Protein AF-A0A3L6TSJ3-F1 (afdb_monomer)

Radius of gyration: 18.25 Å; Cα contacts (8 Å, |Δi|>4): 66; chains: 1; bounding box: 37×29×55 Å

Solvent-accessible surface area (backbone atoms only — not comparable to full-atom values): 6953 Å² total; per-residue (Å²): 138,82,86,88,79,83,81,90,75,88,71,70,85,47,62,69,48,44,51,64,77,38,45,69,56,44,59,74,68,64,58,58,77,91,46,50,62,59,51,45,50,31,65,77,68,69,50,62,57,28,70,72,40,37,43,81,45,80,38,92,86,73,81,46,73,44,81,40,85,62,43,90,66,79,80,66,95,64,92,83,86,69,34,75,57,74,71,77,79,50,60,78,91,53,54,64,65,56,67,74,65,67,84,128

Nearest PDB structures (foldseek):
  6qvw-assembly1_A  TM=3.313E-01  e=3.133E+00  Homo sapiens
  8xjv-assembly1_An  TM=2.643E-01  e=1.983E+00  Gallus gallus
  5zm6-assembly1_A-2  TM=3.329E-01  e=6.864E+00  Homo sapiens
  8q87-assembly1_BE  TM=3.054E-01  e=8.351E+00  Gallus gallus

InterPro domains:
  IPR027749 Tubulin--tyrosine ligase-like protein 12 [PTHR46088] (10-99)

Structure (mmCIF, N/CA/C/O backbone):
data_AF-A0A3L6TSJ3-F1
#
_entry.id   AF-A0A3L6TSJ3-F1
#
loop_
_atom_site.group_PDB
_atom_site.id
_atom_site.type_symbol
_atom_site.label_atom_id
_atom_site.label_alt_id
_atom_site.label_comp_id
_atom_site.label_asym_id
_atom_site.label_entity_id
_atom_site.label_seq_id
_atom_site.pdbx_PDB_ins_code
_atom_site.Cartn_x
_atom_site.Cartn_y
_atom_site.Cartn_z
_atom_site.occupancy
_atom_site.B_iso_or_equiv
_atom_site.auth_seq_id
_atom_site.auth_comp_id
_atom_site.auth_asym_id
_atom_site.auth_atom_id
_atom_site.pdbx_PDB_model_num
ATOM 1 N N . MET A 1 1 ? 18.593 -14.731 -32.239 1.00 39.62 1 MET A N 1
ATOM 2 C CA . MET A 1 1 ? 19.159 -13.889 -31.164 1.00 39.62 1 MET A CA 1
ATOM 3 C C . MET A 1 1 ? 18.160 -13.899 -30.012 1.00 39.62 1 MET A C 1
ATOM 5 O O . MET A 1 1 ? 17.098 -13.313 -30.158 1.00 39.62 1 MET A O 1
ATOM 9 N N . SER A 1 2 ? 18.423 -14.671 -28.952 1.00 37.06 2 SER A N 1
ATOM 10 C CA . SER A 1 2 ? 17.535 -14.804 -27.779 1.00 37.06 2 SER A CA 1
ATOM 11 C C . SER A 1 2 ? 17.692 -13.614 -26.822 1.00 37.06 2 SER A C 1
ATOM 13 O O . SER A 1 2 ? 18.828 -13.204 -26.599 1.00 37.06 2 SER A O 1
ATOM 15 N N . PRO A 1 3 ? 16.620 -13.106 -26.183 1.00 47.34 3 PRO A N 1
ATOM 16 C CA . PRO A 1 3 ? 16.681 -11.953 -25.279 1.00 47.34 3 PRO A CA 1
ATOM 17 C C . PRO A 1 3 ? 17.025 -12.328 -23.822 1.00 47.34 3 PRO A C 1
ATOM 19 O O . PRO A 1 3 ? 16.769 -11.563 -22.899 1.00 47.34 3 PRO A O 1
ATOM 22 N N . ALA A 1 4 ? 17.600 -13.508 -23.579 1.00 48.81 4 ALA A N 1
ATOM 23 C CA . ALA A 1 4 ? 17.820 -14.053 -22.235 1.00 48.81 4 ALA A CA 1
ATOM 24 C C . ALA A 1 4 ? 19.062 -13.482 -21.511 1.00 48.81 4 ALA A C 1
ATOM 26 O O . ALA A 1 4 ? 19.752 -14.208 -20.801 1.00 48.81 4 ALA A O 1
ATOM 27 N N . ALA A 1 5 ? 19.371 -12.197 -21.690 1.00 50.66 5 ALA A N 1
ATOM 28 C CA . ALA A 1 5 ? 20.555 -11.570 -21.103 1.00 50.66 5 ALA A CA 1
ATOM 29 C C . ALA A 1 5 ? 20.255 -10.157 -20.579 1.00 50.66 5 ALA A C 1
ATOM 31 O O . ALA A 1 5 ? 20.749 -9.176 -21.124 1.00 50.66 5 ALA A O 1
ATOM 32 N N . ALA A 1 6 ? 19.431 -10.044 -19.530 1.00 49.62 6 ALA A N 1
ATOM 33 C CA . ALA A 1 6 ? 19.270 -8.781 -18.793 1.00 49.62 6 ALA A CA 1
ATOM 34 C C . ALA A 1 6 ? 18.805 -8.939 -17.328 1.00 49.62 6 ALA A C 1
ATOM 36 O O . ALA A 1 6 ? 18.186 -8.033 -16.785 1.00 49.62 6 ALA A O 1
ATOM 37 N N . ALA A 1 7 ? 19.080 -10.062 -16.657 1.00 53.53 7 ALA A N 1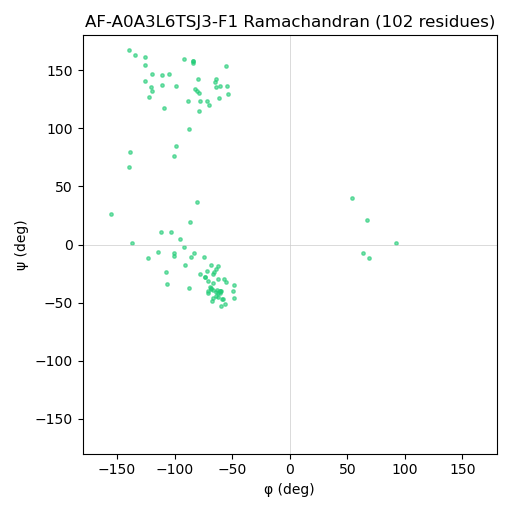
ATOM 38 C CA . ALA A 1 7 ? 18.772 -10.198 -15.229 1.00 53.53 7 ALA A CA 1
ATOM 39 C C . ALA A 1 7 ? 19.914 -10.910 -14.495 1.00 53.53 7 ALA A C 1
ATOM 41 O O . ALA A 1 7 ? 19.858 -12.108 -14.246 1.00 53.53 7 ALA A O 1
ATOM 42 N N . THR A 1 8 ? 20.978 -10.173 -14.184 1.00 51.59 8 THR A N 1
ATOM 43 C CA . THR A 1 8 ? 22.184 -10.706 -13.521 1.00 51.59 8 THR A CA 1
ATOM 44 C C . THR A 1 8 ? 22.395 -10.209 -12.087 1.00 51.59 8 THR A C 1
ATOM 46 O O . THR A 1 8 ? 23.434 -10.490 -11.508 1.00 51.59 8 THR A O 1
ATOM 49 N N . ASP A 1 9 ? 21.419 -9.533 -11.468 1.00 60.28 9 ASP A N 1
ATOM 50 C CA . ASP A 1 9 ? 21.549 -9.036 -10.078 1.00 60.28 9 ASP A CA 1
ATOM 51 C C . ASP A 1 9 ? 20.289 -9.249 -9.211 1.00 60.28 9 ASP A C 1
ATOM 53 O O . ASP A 1 9 ? 20.237 -8.815 -8.068 1.00 60.28 9 ASP A O 1
ATOM 57 N N . GLY A 1 10 ? 19.224 -9.869 -9.739 1.00 64.81 10 GLY A N 1
ATOM 58 C CA . GLY A 1 10 ? 17.962 -10.097 -9.006 1.00 64.81 10 GLY A CA 1
ATOM 59 C C . GLY A 1 10 ? 17.195 -8.831 -8.577 1.00 64.81 10 GLY A C 1
ATOM 60 O O . GLY A 1 10 ? 16.065 -8.933 -8.110 1.00 64.81 10 GLY A O 1
ATOM 61 N N . ARG A 1 11 ? 17.778 -7.638 -8.749 1.00 79.31 11 ARG A N 1
ATOM 62 C CA . ARG A 1 11 ? 17.167 -6.348 -8.423 1.00 79.31 11 ARG A CA 1
ATOM 63 C C . ARG A 1 11 ? 16.174 -5.920 -9.494 1.00 79.31 11 ARG A C 1
ATOM 65 O O . ARG A 1 11 ? 16.505 -5.873 -10.675 1.00 79.31 11 ARG A O 1
ATOM 72 N N . ILE A 1 12 ? 14.987 -5.541 -9.044 1.00 89.75 12 ILE A N 1
ATOM 73 C CA . ILE A 1 12 ? 13.937 -4.921 -9.849 1.00 89.75 12 ILE A CA 1
ATOM 74 C C . ILE A 1 12 ? 14.301 -3.448 -10.041 1.00 89.75 12 ILE A C 1
ATOM 76 O O . ILE A 1 12 ? 14.528 -2.752 -9.054 1.00 89.75 12 ILE A O 1
ATOM 80 N N . ARG A 1 13 ? 14.407 -2.983 -11.293 1.00 89.75 13 ARG A N 1
ATOM 81 C CA . ARG A 1 13 ? 14.840 -1.604 -11.613 1.00 89.75 13 ARG A CA 1
ATOM 82 C C . ARG A 1 13 ? 13.838 -0.816 -12.449 1.00 89.75 13 ARG A C 1
ATOM 84 O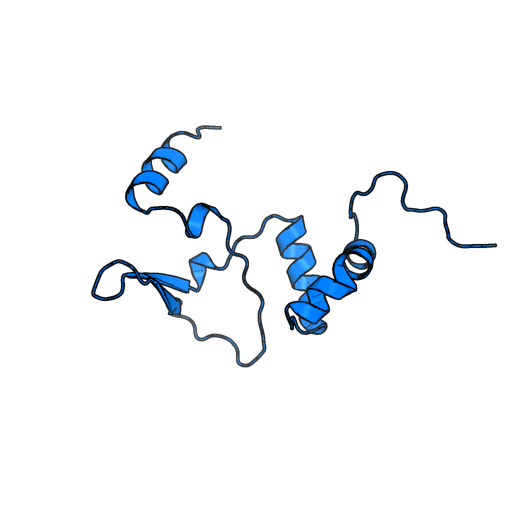 O . ARG A 1 13 ? 14.006 0.388 -12.625 1.00 89.75 13 ARG A O 1
ATOM 91 N N . SER A 1 14 ? 12.830 -1.489 -12.987 1.00 95.25 14 SER A N 1
ATOM 92 C CA . SER A 1 14 ? 11.769 -0.869 -13.766 1.00 95.25 14 SER A CA 1
ATOM 93 C C . SER A 1 14 ? 10.417 -1.481 -13.426 1.00 95.25 14 SER A C 1
ATOM 95 O O . SER A 1 14 ? 10.322 -2.548 -12.807 1.00 95.25 14 SER A O 1
ATOM 97 N N . TYR A 1 15 ? 9.362 -0.809 -13.878 1.00 96.12 15 TYR A N 1
ATOM 98 C CA . TYR A 1 15 ? 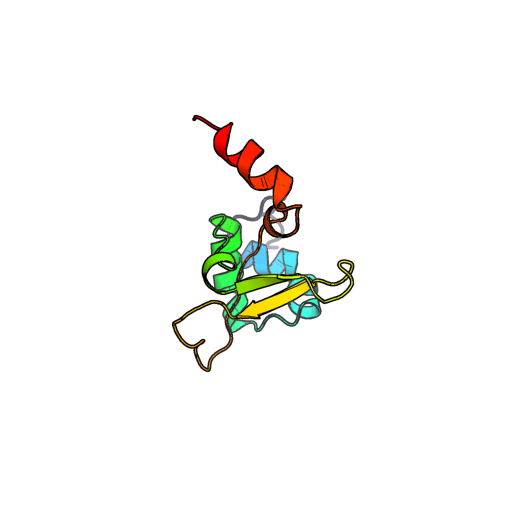8.007 -1.329 -13.789 1.00 96.12 15 TYR A CA 1
ATOM 99 C C . TYR A 1 15 ? 7.857 -2.665 -14.537 1.00 96.12 15 TYR A C 1
ATOM 101 O O . TYR A 1 15 ? 7.217 -3.583 -14.032 1.00 96.12 15 TYR A O 1
ATOM 109 N N . GLU A 1 16 ? 8.480 -2.821 -15.707 1.00 95.81 16 GLU A N 1
ATOM 110 C CA . GLU A 1 16 ? 8.419 -4.062 -16.487 1.00 95.81 16 GLU A CA 1
ATOM 111 C C . GLU A 1 16 ? 9.060 -5.232 -15.737 1.00 95.81 16 GLU A C 1
ATOM 113 O O . GLU A 1 16 ? 8.514 -6.339 -15.730 1.00 95.81 16 GLU A O 1
ATOM 118 N N . ASP A 1 17 ? 10.195 -4.995 -15.072 1.00 95.62 17 ASP A N 1
ATOM 119 C CA . ASP A 1 17 ? 10.817 -5.995 -14.206 1.00 95.62 17 ASP A CA 1
ATOM 120 C C . ASP A 1 17 ? 9.889 -6.358 -13.043 1.00 95.62 17 ASP A C 1
ATOM 122 O O . ASP A 1 17 ? 9.690 -7.541 -12.765 1.00 95.62 17 ASP A O 1
ATOM 126 N N . PHE A 1 18 ? 9.285 -5.354 -12.400 1.00 95.75 18 PHE A N 1
ATOM 127 C CA . PHE A 1 18 ? 8.351 -5.542 -11.293 1.00 95.75 18 PHE A CA 1
ATOM 128 C C . PHE A 1 18 ? 7.142 -6.383 -11.708 1.00 95.75 18 PHE A C 1
ATOM 130 O O . PHE A 1 18 ? 6.855 -7.395 -11.066 1.00 95.75 18 PHE A O 1
ATOM 137 N N . ALA A 1 19 ? 6.470 -5.996 -12.793 1.00 95.56 19 ALA A N 1
ATOM 138 C CA . ALA A 1 19 ? 5.280 -6.662 -13.303 1.00 95.56 19 ALA A CA 1
ATOM 139 C C . ALA A 1 19 ? 5.587 -8.100 -13.739 1.00 95.56 19 ALA A C 1
ATOM 141 O O . ALA A 1 19 ? 4.805 -9.007 -13.465 1.00 95.56 19 ALA A O 1
ATOM 142 N N . ARG A 1 20 ? 6.752 -8.336 -14.359 1.00 94.88 20 ARG A N 1
ATOM 143 C CA . ARG A 1 20 ? 7.193 -9.680 -14.752 1.00 94.88 20 ARG A CA 1
ATOM 144 C C . ARG A 1 20 ? 7.490 -10.563 -13.541 1.00 94.88 20 ARG A C 1
ATOM 146 O O . ARG A 1 20 ? 7.039 -11.703 -13.504 1.00 94.88 20 ARG A O 1
ATOM 153 N N . VAL A 1 21 ? 8.258 -10.062 -12.572 1.00 95.31 21 VAL A N 1
ATOM 154 C CA . VAL A 1 21 ? 8.680 -10.833 -11.388 1.00 95.31 21 VAL A CA 1
ATOM 155 C C . VAL A 1 21 ? 7.496 -11.132 -10.465 1.00 95.31 21 VAL A C 1
ATOM 157 O O . VAL A 1 21 ? 7.404 -12.234 -9.928 1.00 95.31 21 VAL A O 1
ATOM 160 N N . HIS A 1 22 ? 6.558 -10.193 -10.323 1.00 94.19 22 HIS A N 1
ATOM 161 C CA . HIS A 1 22 ? 5.430 -10.300 -9.394 1.00 94.19 22 HIS A CA 1
ATOM 162 C C . HIS A 1 22 ? 4.093 -10.663 -10.052 1.00 94.19 22 HIS A C 1
ATOM 164 O O . HIS A 1 22 ? 3.066 -10.606 -9.377 1.00 94.19 22 HIS A O 1
ATOM 170 N N . ALA A 1 23 ? 4.070 -11.068 -11.326 1.00 92.81 23 ALA A N 1
ATOM 171 C CA . ALA A 1 23 ? 2.836 -11.314 -12.084 1.00 92.81 23 ALA A CA 1
ATOM 172 C C . ALA A 1 23 ? 1.813 -12.190 -11.330 1.00 92.81 23 ALA A C 1
ATOM 174 O O . ALA A 1 23 ? 0.636 -11.843 -11.235 1.00 92.81 23 ALA A O 1
ATOM 175 N N . TYR A 1 24 ? 2.269 -13.298 -10.736 1.00 94.69 24 TYR A N 1
ATOM 176 C CA . TYR A 1 24 ? 1.409 -14.200 -9.964 1.00 94.69 24 TYR A CA 1
ATOM 177 C C . TYR A 1 24 ? 0.869 -13.566 -8.680 1.00 94.69 24 TYR A C 1
ATOM 179 O O . TYR A 1 24 ? -0.291 -13.779 -8.336 1.00 94.69 24 TYR A O 1
ATOM 187 N N . LEU A 1 25 ? 1.686 -12.778 -7.978 1.00 94.94 25 LEU A N 1
ATOM 188 C CA . LEU A 1 25 ? 1.286 -12.113 -6.737 1.00 94.94 25 LEU A CA 1
ATOM 189 C C . LEU A 1 25 ? 0.286 -10.990 -7.010 1.00 94.94 25 LEU A C 1
ATOM 191 O O . LEU A 1 25 ? -0.711 -10.888 -6.305 1.00 94.94 25 LEU A O 1
ATOM 195 N N . LEU A 1 26 ? 0.505 -10.205 -8.067 1.00 94.50 26 LEU A N 1
ATOM 196 C CA . LEU A 1 26 ? -0.422 -9.159 -8.502 1.00 94.50 26 LEU A CA 1
ATOM 197 C C . LEU A 1 26 ? -1.794 -9.742 -8.870 1.00 94.50 26 LEU A C 1
ATOM 199 O O . LEU A 1 26 ? -2.821 -9.192 -8.474 1.00 94.50 26 LEU A O 1
ATOM 203 N N . ALA A 1 27 ? -1.811 -10.885 -9.568 1.00 91.19 27 ALA A N 1
ATOM 204 C CA . ALA A 1 27 ? -3.042 -11.595 -9.904 1.00 91.19 27 ALA A CA 1
ATOM 205 C C . ALA A 1 27 ? -3.740 -12.173 -8.660 1.00 91.19 27 ALA A C 1
ATOM 207 O O . ALA A 1 27 ? -4.944 -11.992 -8.494 1.00 91.19 27 ALA A O 1
ATOM 208 N N . ALA A 1 28 ? -2.995 -12.831 -7.766 1.00 94.19 28 ALA A N 1
ATOM 209 C CA . ALA A 1 28 ? -3.544 -13.427 -6.547 1.00 94.19 28 ALA A CA 1
ATOM 210 C C . ALA A 1 28 ? -4.066 -12.380 -5.548 1.00 94.19 28 ALA A C 1
ATOM 212 O O . ALA A 1 28 ? -5.053 -12.629 -4.861 1.00 94.19 28 ALA A O 1
ATOM 213 N N . ALA A 1 29 ? -3.434 -11.204 -5.487 1.00 89.94 29 ALA A N 1
ATOM 214 C CA . ALA A 1 29 ? -3.873 -10.081 -4.661 1.00 89.94 29 ALA A CA 1
ATOM 215 C C . ALA A 1 29 ? -5.105 -9.352 -5.230 1.00 89.94 29 ALA A C 1
ATOM 217 O O . ALA A 1 29 ? -5.678 -8.507 -4.547 1.00 89.94 29 ALA A O 1
ATOM 218 N N . GLY A 1 30 ? -5.510 -9.651 -6.471 1.00 90.88 30 GLY A N 1
ATOM 219 C CA . GLY A 1 30 ? -6.659 -9.013 -7.112 1.00 90.88 30 GLY A CA 1
ATOM 220 C C . GLY A 1 30 ? -6.457 -7.524 -7.401 1.00 90.88 30 GLY A C 1
ATOM 221 O O . GLY A 1 30 ? -7.440 -6.805 -7.562 1.00 90.88 30 GLY A O 1
ATOM 222 N N . VAL A 1 31 ? -5.208 -7.046 -7.465 1.00 90.31 31 VAL A N 1
ATOM 223 C CA . VAL A 1 31 ? -4.919 -5.637 -7.763 1.00 90.31 31 VAL A CA 1
ATOM 224 C C . VAL A 1 31 ? -5.229 -5.376 -9.242 1.00 90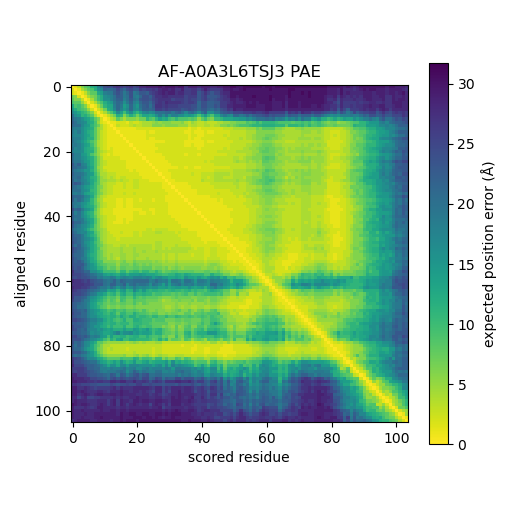.31 31 VAL A C 1
ATOM 226 O O . VAL A 1 31 ? -4.648 -6.049 -10.102 1.00 90.31 31 VAL A O 1
ATOM 229 N N . PRO A 1 32 ? -6.099 -4.405 -9.576 1.00 91.44 32 PRO A N 1
ATOM 230 C CA . PRO A 1 32 ? -6.381 -4.039 -10.960 1.00 91.44 32 PRO A CA 1
ATOM 231 C C . PRO A 1 32 ? -5.101 -3.697 -11.745 1.00 91.44 32 PRO A C 1
ATOM 233 O O . PRO A 1 32 ? -4.271 -2.946 -11.227 1.00 91.44 32 PRO A O 1
ATOM 236 N N . PRO A 1 33 ? -4.939 -4.162 -13.002 1.00 92.56 33 PRO A N 1
ATOM 237 C CA . PRO A 1 33 ? -3.755 -3.860 -13.816 1.00 92.56 33 PRO A CA 1
ATOM 238 C C . PRO A 1 33 ? -3.459 -2.365 -13.982 1.00 92.56 33 PRO A C 1
ATOM 240 O O . PRO A 1 33 ? -2.299 -1.966 -14.016 1.00 92.56 33 PRO A O 1
ATOM 243 N N . SER A 1 34 ? -4.498 -1.523 -14.014 1.00 92.88 34 SER A N 1
ATOM 244 C CA . SER A 1 34 ? -4.365 -0.060 -14.069 1.00 92.88 34 SER A CA 1
ATOM 245 C C . SER A 1 34 ? -3.662 0.545 -12.846 1.00 92.88 34 SER A C 1
ATOM 247 O O . SER A 1 34 ? -3.174 1.669 -12.928 1.00 92.88 34 SER A O 1
ATOM 249 N N . LEU A 1 35 ? -3.586 -0.182 -11.726 1.00 94.44 35 LEU A N 1
ATOM 250 C CA . LEU A 1 35 ? -2.933 0.256 -10.491 1.00 94.44 35 LEU A CA 1
ATOM 251 C C . LEU A 1 35 ? -1.528 -0.325 -10.300 1.00 94.44 35 LEU A C 1
ATOM 253 O O . LEU A 1 35 ? -0.830 0.098 -9.380 1.00 94.44 35 LEU A O 1
ATOM 257 N N . HIS A 1 36 ? -1.081 -1.263 -11.142 1.00 95.50 36 HIS A N 1
ATOM 258 C CA . HIS A 1 36 ? 0.215 -1.935 -10.960 1.00 95.50 36 HIS A CA 1
ATOM 259 C C . HIS A 1 36 ? 1.389 -0.961 -11.036 1.00 95.50 36 HIS A C 1
ATOM 261 O O . HIS A 1 36 ? 2.303 -1.042 -10.220 1.00 95.50 36 HIS A O 1
ATOM 267 N N . GLU A 1 37 ? 1.354 -0.013 -11.972 1.00 96.00 37 GLU A N 1
ATOM 268 C CA . GLU A 1 37 ? 2.418 0.985 -12.104 1.00 96.00 37 GLU A CA 1
ATOM 269 C C . GLU A 1 37 ? 2.434 1.961 -10.919 1.00 96.00 37 GLU A C 1
ATOM 271 O O . GLU A 1 37 ? 3.499 2.301 -10.405 1.00 96.00 37 GLU A O 1
ATOM 276 N N . ARG A 1 38 ? 1.255 2.362 -10.422 1.00 95.50 38 ARG A N 1
ATOM 277 C CA . ARG A 1 38 ? 1.147 3.200 -9.219 1.00 95.50 38 ARG A CA 1
ATOM 278 C C . ARG A 1 38 ? 1.684 2.471 -7.988 1.00 95.50 38 ARG A C 1
ATOM 280 O O . ARG A 1 38 ? 2.447 3.059 -7.228 1.00 95.50 38 ARG A O 1
ATOM 287 N N . LEU A 1 39 ? 1.326 1.198 -7.820 1.00 95.62 39 LEU A N 1
ATOM 288 C CA . LEU A 1 39 ? 1.849 0.337 -6.761 1.00 95.62 39 LEU A CA 1
ATOM 289 C C . LEU A 1 39 ? 3.376 0.225 -6.840 1.00 95.62 39 LEU A C 1
ATOM 291 O O . LEU A 1 39 ? 4.047 0.405 -5.829 1.00 95.62 39 LEU A O 1
ATOM 295 N N . TYR A 1 40 ? 3.923 -0.018 -8.035 1.00 96.44 40 TYR A N 1
ATOM 296 C CA . TYR A 1 40 ? 5.368 -0.076 -8.248 1.00 96.44 40 TYR A CA 1
ATOM 297 C C . TYR A 1 40 ? 6.061 1.213 -7.805 1.00 96.44 40 TYR A C 1
ATOM 299 O O . TYR A 1 40 ? 7.001 1.140 -7.023 1.00 96.44 40 TYR A O 1
ATOM 307 N N . ARG A 1 41 ? 5.582 2.381 -8.256 1.00 96.25 41 ARG A N 1
ATOM 308 C CA . ARG A 1 41 ? 6.177 3.674 -7.882 1.00 96.25 41 ARG A CA 1
ATOM 309 C C . ARG A 1 41 ? 6.165 3.872 -6.371 1.00 96.25 41 ARG A C 1
ATOM 311 O O . ARG A 1 41 ? 7.199 4.164 -5.795 1.00 96.25 41 ARG A O 1
ATOM 318 N N . LYS A 1 42 ? 5.030 3.607 -5.715 1.00 95.31 42 LYS A N 1
ATOM 319 C CA . LYS A 1 42 ? 4.935 3.719 -4.253 1.00 95.31 42 LYS A CA 1
ATOM 320 C C . LYS A 1 42 ? 5.894 2.781 -3.518 1.00 95.31 42 LYS A C 1
ATOM 322 O O . LYS A 1 42 ? 6.476 3.187 -2.525 1.00 95.31 42 LYS A O 1
ATOM 327 N N . LEU A 1 43 ? 6.073 1.548 -3.996 1.00 93.25 43 LEU A N 1
ATOM 328 C CA . LEU A 1 43 ? 7.028 0.604 -3.405 1.00 93.25 43 LEU A CA 1
ATOM 329 C C . LEU A 1 43 ? 8.485 1.007 -3.667 1.00 93.25 43 LEU A C 1
ATOM 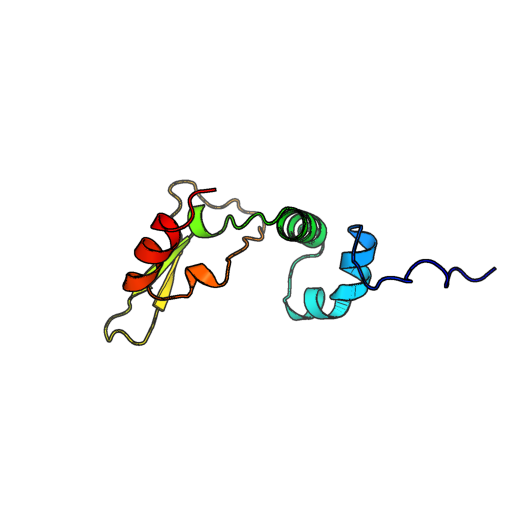331 O O . LEU A 1 43 ? 9.319 0.849 -2.785 1.00 93.25 43 LEU A O 1
ATOM 335 N N . ALA A 1 44 ? 8.792 1.501 -4.868 1.00 93.00 44 ALA A N 1
ATOM 336 C CA . ALA A 1 44 ? 10.135 1.926 -5.252 1.00 93.00 44 ALA A CA 1
ATOM 337 C C . ALA A 1 44 ? 10.576 3.200 -4.514 1.00 93.00 44 ALA A C 1
ATOM 339 O O . ALA A 1 44 ? 11.743 3.309 -4.145 1.00 93.00 44 ALA A O 1
ATOM 340 N N . ASP A 1 45 ? 9.635 4.115 -4.279 1.00 93.56 45 ASP A N 1
ATOM 341 C CA . ASP A 1 45 ? 9.852 5.400 -3.609 1.00 93.56 45 ASP A CA 1
ATOM 342 C C . ASP A 1 45 ? 9.527 5.350 -2.101 1.00 93.56 45 ASP A C 1
ATOM 344 O O . ASP A 1 45 ? 9.553 6.382 -1.435 1.00 93.56 45 ASP A O 1
ATOM 348 N N . GLU A 1 46 ? 9.190 4.172 -1.560 1.00 90.94 46 GLU A N 1
ATOM 349 C CA . GLU A 1 46 ? 8.837 3.963 -0.144 1.00 90.94 46 GLU A CA 1
ATOM 350 C C . GLU A 1 46 ? 7.706 4.891 0.364 1.00 90.94 46 GLU A C 1
ATOM 352 O O . GLU A 1 46 ? 7.718 5.392 1.489 1.00 90.94 46 GLU A O 1
ATOM 357 N N . VAL A 1 47 ? 6.686 5.117 -0.469 1.00 92.19 47 VAL A N 1
ATOM 358 C CA . VAL A 1 47 ? 5.534 5.979 -0.162 1.00 92.19 47 VAL A CA 1
ATOM 359 C C . VAL A 1 47 ? 4.441 5.180 0.554 1.00 92.19 47 VAL A C 1
ATOM 361 O O . VAL A 1 47 ? 3.643 4.490 -0.085 1.00 92.19 47 VAL A O 1
ATOM 364 N N . PHE A 1 48 ? 4.378 5.306 1.883 1.00 88.25 48 PHE A N 1
ATOM 365 C CA . PHE A 1 48 ? 3.402 4.641 2.762 1.00 88.25 48 PHE A CA 1
ATOM 366 C C . PHE A 1 48 ? 2.257 5.574 3.176 1.00 88.25 48 PHE A C 1
ATOM 368 O O . PHE A 1 48 ? 2.203 6.076 4.297 1.00 88.25 48 PHE A O 1
ATOM 375 N N . ASP A 1 49 ? 1.329 5.804 2.252 1.00 89.12 49 ASP A N 1
ATOM 376 C CA . ASP A 1 49 ? 0.291 6.834 2.360 1.00 89.12 49 ASP A CA 1
ATOM 377 C C . ASP A 1 49 ? -1.031 6.369 2.980 1.00 89.12 49 ASP A C 1
ATOM 379 O O . ASP A 1 49 ? -1.954 7.159 3.155 1.00 89.12 49 ASP A O 1
ATOM 383 N N . GLY A 1 50 ? -1.173 5.091 3.338 1.00 87.19 50 GLY A N 1
ATOM 384 C CA . GLY A 1 50 ? -2.454 4.633 3.866 1.00 87.19 50 GLY A CA 1
ATOM 385 C C . GLY A 1 50 ? -2.835 5.331 5.178 1.00 87.19 50 GLY A C 1
ATOM 386 O O . GLY A 1 50 ? -4.025 5.503 5.433 1.00 87.19 50 GLY A O 1
ATOM 387 N N . GLY A 1 51 ? -1.858 5.747 5.995 1.00 82.81 51 GLY A N 1
ATOM 388 C CA . GLY A 1 51 ? -2.104 6.345 7.316 1.00 82.81 51 GLY A CA 1
ATOM 389 C C . GLY A 1 51 ? -2.762 7.720 7.248 1.00 82.81 51 GLY A C 1
ATOM 390 O O . GLY A 1 51 ? -3.338 8.175 8.231 1.00 82.81 51 GLY A O 1
ATOM 391 N N . GLU A 1 52 ? -2.707 8.359 6.082 1.00 84.31 52 GLU A N 1
ATOM 392 C CA . GLU A 1 52 ? -3.383 9.625 5.801 1.00 84.31 52 GLU A CA 1
ATOM 393 C C . GLU A 1 52 ? -4.880 9.413 5.544 1.00 84.31 52 GLU A C 1
ATOM 395 O O . GLU A 1 52 ? -5.693 10.306 5.764 1.00 84.31 52 GLU A O 1
ATOM 400 N N . VAL A 1 53 ? -5.256 8.209 5.103 1.00 84.81 53 VAL A N 1
ATOM 401 C CA . VAL A 1 53 ? -6.614 7.888 4.656 1.00 84.81 53 VAL A CA 1
ATOM 402 C C . VAL A 1 53 ? -7.360 7.030 5.666 1.00 84.81 53 VAL A C 1
ATOM 404 O O . VAL A 1 53 ? -8.574 7.166 5.820 1.00 84.81 53 VAL A O 1
ATOM 407 N N . PHE A 1 54 ? -6.663 6.147 6.373 1.00 85.00 54 PHE A N 1
ATOM 408 C CA . PHE A 1 54 ? -7.282 5.168 7.252 1.00 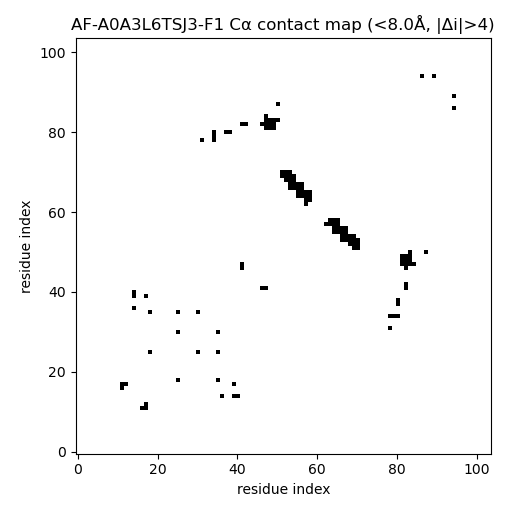85.00 54 PHE A CA 1
ATOM 409 C C . PHE A 1 54 ? -6.735 5.230 8.673 1.00 85.00 54 PHE A C 1
ATOM 411 O O . PHE A 1 54 ? -5.585 5.584 8.912 1.00 85.00 54 PHE A O 1
ATOM 418 N N . ALA A 1 55 ? -7.555 4.793 9.623 1.00 83.69 55 ALA A N 1
ATOM 419 C CA . ALA A 1 55 ? -7.169 4.613 11.013 1.00 83.69 55 ALA A CA 1
ATOM 420 C C . ALA A 1 55 ? -7.476 3.191 11.495 1.00 83.69 55 ALA A C 1
ATOM 422 O O . ALA A 1 55 ? -8.273 2.454 10.909 1.00 83.69 55 ALA A O 1
ATOM 423 N N . VAL A 1 56 ? -6.824 2.804 12.591 1.00 81.56 56 VAL A N 1
ATOM 424 C CA . VAL A 1 56 ? -7.046 1.522 13.261 1.00 81.56 56 VAL A CA 1
ATOM 425 C C . VAL A 1 56 ? -7.745 1.780 14.586 1.00 81.56 56 VAL A C 1
ATOM 427 O O . VAL A 1 56 ? -7.176 2.392 15.486 1.00 81.56 56 VAL A O 1
ATOM 430 N N . GLU A 1 57 ? -8.955 1.257 14.731 1.00 82.38 57 GLU A N 1
ATOM 431 C CA . GLU A 1 57 ? -9.736 1.349 15.961 1.00 82.38 57 GLU A CA 1
ATOM 432 C C . GLU A 1 57 ? -9.738 0.022 16.717 1.00 82.38 57 GLU A C 1
ATOM 434 O O . GLU A 1 57 ? -9.740 -1.066 16.130 1.00 82.38 57 GLU A O 1
ATOM 439 N N . SER A 1 58 ? -9.767 0.103 18.047 1.00 81.00 58 SER A N 1
ATOM 440 C CA . SER A 1 58 ? -9.954 -1.073 18.898 1.00 81.00 58 SER A CA 1
ATOM 441 C C . SER A 1 58 ? -11.435 -1.424 18.967 1.00 81.00 58 SER A C 1
ATOM 443 O O . SER A 1 58 ? -12.268 -0.559 19.214 1.00 81.00 58 SER A O 1
ATOM 445 N N . CYS A 1 59 ? -11.768 -2.696 18.769 1.00 79.81 59 CYS A N 1
ATOM 446 C CA . CYS A 1 59 ? -13.130 -3.183 18.974 1.00 79.81 59 CYS A CA 1
ATOM 447 C C . CYS A 1 59 ? -13.371 -3.511 20.456 1.00 79.81 59 CYS A C 1
ATOM 449 O O . CYS A 1 59 ? -12.428 -3.801 21.204 1.00 79.81 59 CYS A O 1
ATOM 451 N N . GLU A 1 60 ? -14.641 -3.527 20.870 1.00 78.56 60 GLU A N 1
ATOM 452 C CA . GLU A 1 60 ? -15.035 -3.994 22.202 1.00 78.56 60 GLU A CA 1
ATOM 453 C C . GLU A 1 60 ? -14.476 -5.406 22.460 1.00 78.56 60 GLU A C 1
ATOM 455 O O . GLU A 1 60 ? -14.579 -6.305 21.626 1.00 78.56 60 GLU A O 1
ATOM 460 N N . GLY A 1 61 ? -13.805 -5.590 23.601 1.00 73.25 61 GLY A N 1
ATOM 461 C CA . GLY A 1 61 ? -13.116 -6.842 23.942 1.00 73.25 61 GLY A CA 1
ATOM 462 C C . GLY A 1 61 ? -11.637 -6.919 23.533 1.00 73.25 61 GLY A C 1
ATOM 463 O O . GLY A 1 61 ? -11.001 -7.944 23.777 1.00 73.25 61 GLY A O 1
ATOM 464 N N . GLY A 1 62 ? -11.061 -5.866 22.936 1.00 67.50 62 GLY A N 1
ATOM 465 C CA . GLY A 1 62 ? -9.609 -5.608 22.852 1.00 67.50 62 GLY A CA 1
ATOM 466 C C . GLY A 1 62 ? -8.772 -6.543 21.966 1.00 67.50 62 GLY A C 1
ATOM 467 O O . GLY A 1 62 ? -7.613 -6.251 21.680 1.00 67.50 62 GLY A O 1
ATOM 468 N N . ARG A 1 63 ? -9.336 -7.665 21.505 1.00 71.31 63 ARG A N 1
ATOM 469 C CA . ARG A 1 63 ? -8.658 -8.642 20.634 1.00 71.31 63 ARG A CA 1
ATOM 470 C C . ARG A 1 63 ? -8.845 -8.377 19.144 1.00 71.31 63 ARG A C 1
ATOM 472 O O . ARG A 1 63 ? -8.094 -8.924 18.341 1.00 71.31 63 ARG A O 1
ATOM 479 N N . GLN A 1 64 ? -9.842 -7.580 18.778 1.00 75.75 64 GLN A N 1
ATOM 480 C CA . GLN A 1 64 ? -10.151 -7.237 17.395 1.00 75.75 64 GLN A CA 1
ATOM 481 C C . GLN A 1 64 ? -9.831 -5.769 17.125 1.00 75.75 64 GLN A C 1
ATOM 483 O O . GLN A 1 64 ? -9.976 -4.909 17.995 1.00 75.75 64 GLN A O 1
ATOM 488 N N . ARG A 1 65 ? -9.384 -5.504 15.900 1.00 76.50 65 ARG A N 1
ATOM 489 C CA . ARG A 1 65 ? -9.096 -4.169 15.387 1.00 76.50 65 ARG A CA 1
ATOM 490 C C . ARG A 1 65 ? -9.879 -3.966 14.100 1.00 76.50 65 ARG A C 1
ATOM 492 O O . ARG A 1 65 ? -9.999 -4.902 13.310 1.00 76.50 65 ARG A O 1
ATOM 499 N N . ARG A 1 66 ? -10.408 -2.764 13.908 1.00 82.25 66 ARG A N 1
ATOM 500 C CA . ARG A 1 66 ? -11.121 -2.362 12.697 1.00 82.25 66 ARG A CA 1
ATOM 501 C C . ARG A 1 66 ? -10.280 -1.342 11.948 1.00 82.25 66 ARG A C 1
ATOM 503 O O . ARG A 1 66 ? -9.728 -0.438 12.563 1.00 82.25 66 ARG A O 1
ATOM 510 N N . PHE A 1 67 ? -10.217 -1.492 10.633 1.00 81.25 67 PHE A N 1
ATOM 511 C CA . PHE A 1 67 ? -9.712 -0.453 9.749 1.00 81.25 67 PHE A CA 1
ATOM 512 C C . PHE A 1 67 ? -10.881 0.449 9.361 1.00 81.25 67 PHE A C 1
ATOM 514 O O . PHE A 1 67 ? -11.904 -0.049 8.884 1.00 81.25 67 PHE A O 1
ATOM 521 N N . VAL A 1 68 ? -10.762 1.742 9.625 1.00 85.44 68 VAL A N 1
ATOM 522 C CA . VAL A 1 68 ? -11.800 2.732 9.326 1.00 85.44 68 VAL A CA 1
ATOM 523 C C . VAL A 1 68 ? -11.254 3.777 8.370 1.00 85.44 68 VAL A C 1
ATOM 525 O O . VAL A 1 68 ? -10.072 4.107 8.420 1.00 85.44 68 VAL A O 1
ATOM 528 N N . LEU A 1 69 ? -12.115 4.287 7.494 1.00 86.56 69 LEU A N 1
ATOM 529 C CA . LEU A 1 69 ? -11.806 5.466 6.694 1.00 86.56 69 LEU A CA 1
ATOM 530 C C . LEU A 1 69 ? -11.786 6.681 7.630 1.00 86.56 69 LEU A C 1
ATOM 532 O O . LEU A 1 69 ? -12.789 6.953 8.286 1.00 86.56 69 LEU A O 1
ATOM 536 N N . ALA A 1 70 ? -10.647 7.362 7.703 1.00 83.94 70 ALA A N 1
ATOM 537 C CA . ALA A 1 70 ? -10.407 8.509 8.579 1.00 83.94 70 ALA A CA 1
ATOM 538 C C . ALA A 1 70 ? -10.187 9.825 7.808 1.00 83.94 70 ALA A C 1
ATOM 540 O O . ALA A 1 70 ? -10.119 10.882 8.427 1.00 83.94 70 ALA A O 1
ATOM 541 N N . SER A 1 71 ? -10.099 9.766 6.476 1.00 81.25 71 SER A N 1
ATOM 542 C CA . SER A 1 71 ? -10.025 10.943 5.605 1.00 81.25 71 SER A CA 1
ATOM 543 C C . SER A 1 71 ? -11.295 11.795 5.685 1.00 81.25 71 SER A C 1
ATOM 545 O O . SER A 1 71 ? -12.407 11.267 5.595 1.00 81.25 71 SER A O 1
ATOM 547 N N . GLU A 1 72 ? -11.129 13.116 5.781 1.00 80.12 72 GLU A N 1
ATOM 548 C CA . GLU A 1 72 ? -12.222 14.087 5.614 1.00 80.12 72 GLU A CA 1
ATOM 549 C C . GLU A 1 72 ? -12.637 14.226 4.141 1.00 80.12 72 GLU A C 1
ATOM 551 O O . GLU A 1 72 ? -13.796 14.515 3.834 1.00 80.12 72 GLU A O 1
ATOM 556 N N . GLU A 1 73 ? -11.700 13.983 3.220 1.00 80.56 73 GLU A N 1
ATOM 557 C CA . GLU A 1 73 ? -11.969 13.978 1.788 1.00 80.56 73 GLU A CA 1
ATOM 558 C C . GLU A 1 73 ? -12.562 12.629 1.356 1.00 80.56 73 GLU A C 1
ATOM 560 O O . GLU A 1 73 ? -12.043 11.571 1.739 1.00 80.56 73 GLU A O 1
ATOM 565 N N . PRO A 1 74 ? -13.638 12.632 0.549 1.00 78.06 74 PRO A N 1
ATOM 566 C CA . PRO A 1 74 ? -14.238 11.405 0.059 1.00 78.06 74 PRO A CA 1
ATOM 567 C C . PRO A 1 74 ? -13.266 10.660 -0.856 1.00 78.06 74 PRO A C 1
ATOM 569 O O . PRO A 1 74 ? -12.619 11.252 -1.721 1.00 78.06 74 PRO A O 1
ATOM 572 N N . LEU A 1 75 ? -13.231 9.334 -0.720 1.00 80.00 75 LEU A N 1
ATOM 573 C CA . LEU A 1 75 ? -12.529 8.494 -1.682 1.00 80.00 75 LEU A CA 1
ATOM 574 C C . LEU A 1 75 ? -13.146 8.668 -3.072 1.00 80.00 75 LEU A C 1
ATOM 576 O O . LEU A 1 75 ? -14.372 8.680 -3.235 1.00 80.00 75 LEU A O 1
ATOM 580 N N . GLY A 1 76 ? -12.279 8.786 -4.076 1.00 78.88 76 GLY A N 1
ATOM 581 C CA . GLY A 1 76 ? -12.694 8.802 -5.471 1.00 78.88 76 GLY A CA 1
ATOM 582 C C . GLY A 1 76 ? -13.518 7.561 -5.825 1.00 78.88 76 GLY A C 1
ATOM 583 O O . GLY A 1 76 ? -13.389 6.501 -5.219 1.00 78.88 76 GLY A O 1
ATOM 584 N N . LYS A 1 77 ? -14.379 7.693 -6.838 1.00 75.62 77 LYS A N 1
ATOM 585 C CA . LYS A 1 77 ? -15.212 6.585 -7.335 1.00 75.62 77 LYS A CA 1
ATOM 586 C C . LYS A 1 77 ? -14.384 5.454 -7.966 1.00 75.62 77 LYS A C 1
ATOM 588 O O . LYS A 1 77 ? -14.854 4.322 -8.052 1.00 75.62 77 LYS A O 1
ATOM 593 N N . GLU A 1 78 ? -13.182 5.783 -8.425 1.00 80.31 78 GLU A N 1
ATOM 594 C CA . GLU A 1 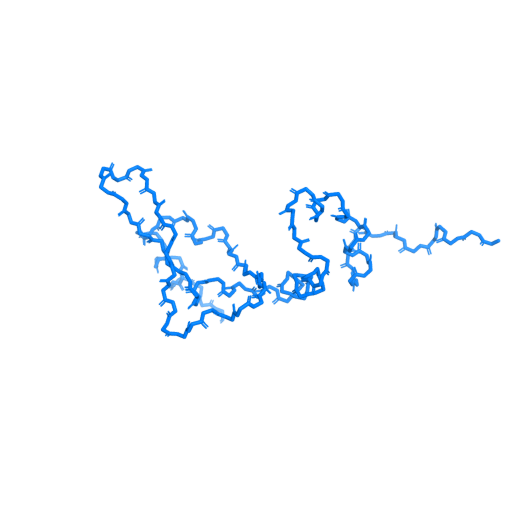78 ? -12.245 4.851 -9.041 1.00 80.31 78 GLU A CA 1
ATOM 595 C C . GLU A 1 78 ? -11.424 4.102 -7.985 1.00 80.31 78 GLU A C 1
ATOM 597 O O . GLU A 1 78 ? -11.226 4.576 -6.867 1.00 80.31 78 GLU A O 1
ATOM 602 N N . TYR A 1 79 ? -10.925 2.923 -8.352 1.00 74.81 79 TYR A N 1
ATOM 603 C CA . TYR A 1 79 ? -10.064 2.121 -7.486 1.00 74.81 79 TYR A CA 1
ATOM 604 C C . TYR A 1 79 ? -8.736 2.838 -7.198 1.00 74.81 79 TYR A C 1
ATOM 606 O O . TYR A 1 79 ? -8.144 3.435 -8.098 1.00 74.81 79 TYR A O 1
ATOM 614 N N . ASP A 1 80 ? -8.231 2.704 -5.970 1.00 87.62 80 ASP A N 1
ATOM 615 C CA . ASP A 1 80 ? -6.912 3.194 -5.561 1.00 87.62 80 ASP A CA 1
ATOM 616 C C . ASP A 1 80 ? -6.154 2.118 -4.753 1.00 87.62 80 ASP A C 1
ATOM 618 O O . ASP A 1 80 ? -6.736 1.131 -4.297 1.00 87.62 80 ASP A O 1
ATOM 622 N N . VAL A 1 81 ? -4.841 2.282 -4.610 1.00 91.38 81 VAL A N 1
ATOM 623 C CA . VAL A 1 81 ? -3.934 1.419 -3.853 1.00 91.38 81 VAL A CA 1
ATOM 624 C C . VAL A 1 81 ? -3.229 2.256 -2.797 1.00 91.38 81 VAL A C 1
ATOM 626 O O . VAL A 1 81 ? -2.616 3.262 -3.131 1.00 91.38 81 VAL A O 1
ATOM 629 N N . PHE A 1 82 ? -3.273 1.837 -1.536 1.00 90.25 82 PHE A N 1
ATOM 630 C CA . PHE A 1 82 ? -2.630 2.529 -0.416 1.00 90.25 82 PHE A CA 1
ATOM 631 C C . PHE A 1 82 ? -1.626 1.599 0.248 1.00 90.25 82 PHE A C 1
ATOM 633 O O . PHE A 1 82 ? -1.928 0.421 0.456 1.00 90.25 82 PHE A O 1
ATOM 640 N N . LEU A 1 83 ? -0.437 2.112 0.562 1.00 90.50 83 LEU A N 1
ATOM 641 C CA . LEU A 1 83 ? 0.593 1.311 1.217 1.00 90.50 83 LEU A CA 1
ATOM 642 C C . LEU A 1 83 ? 0.607 1.562 2.719 1.00 90.50 83 LEU A C 1
ATOM 644 O O . LEU A 1 83 ? 0.524 2.697 3.185 1.00 90.50 83 LEU A O 1
ATOM 648 N N . VAL A 1 84 ? 0.728 0.472 3.469 1.00 84.88 84 VAL A N 1
ATOM 649 C CA . VAL A 1 84 ? 0.865 0.474 4.924 1.00 84.88 84 VAL A CA 1
ATOM 650 C C . VAL A 1 84 ? 2.196 -0.184 5.261 1.00 84.88 84 VAL A C 1
ATOM 652 O O . VAL A 1 84 ? 2.499 -1.248 4.722 1.00 84.88 84 VAL A O 1
ATOM 655 N N . ASP A 1 85 ? 2.995 0.431 6.128 1.00 79.81 85 ASP A N 1
ATOM 656 C CA . ASP A 1 85 ? 4.193 -0.228 6.648 1.00 79.81 85 ASP A CA 1
ATOM 657 C C . ASP A 1 85 ? 3.846 -1.128 7.850 1.00 79.81 85 ASP A C 1
ATOM 659 O O . ASP A 1 85 ? 2.842 -0.941 8.549 1.00 79.81 85 ASP A O 1
ATOM 663 N N . HIS A 1 86 ? 4.711 -2.105 8.119 1.00 66.19 86 HIS A N 1
ATOM 664 C CA . HIS A 1 86 ? 4.653 -3.002 9.263 1.00 66.19 86 HIS A CA 1
ATOM 665 C C . HIS A 1 86 ? 4.454 -2.250 10.582 1.00 66.19 86 HIS A C 1
ATOM 667 O O . HIS A 1 86 ? 3.648 -2.703 11.404 1.00 66.19 86 HIS A O 1
ATOM 673 N N . ALA A 1 87 ? 5.110 -1.095 10.768 1.00 57.44 87 ALA A N 1
ATOM 674 C CA . ALA A 1 87 ? 5.029 -0.285 11.985 1.00 57.44 87 ALA A CA 1
ATOM 675 C C . ALA A 1 87 ? 3.595 0.141 12.344 1.00 57.44 87 ALA A C 1
ATOM 677 O O . ALA A 1 87 ? 3.256 0.230 13.525 1.00 57.44 87 ALA A O 1
ATOM 678 N N . TRP A 1 88 ? 2.716 0.307 11.354 1.00 57.38 88 TRP A N 1
ATOM 679 C CA . TRP A 1 88 ? 1.326 0.705 11.580 1.00 57.38 88 TRP A CA 1
ATOM 680 C C . TRP A 1 88 ? 0.476 -0.412 12.215 1.00 57.38 88 TRP A C 1
ATOM 682 O O . TRP A 1 88 ? -0.510 -0.162 12.909 1.00 57.38 88 TRP A O 1
ATOM 692 N N . SER A 1 89 ? 0.885 -1.673 12.070 1.00 53.66 89 SER A N 1
ATOM 693 C CA . SER A 1 89 ? 0.227 -2.803 12.738 1.00 53.66 89 SER A CA 1
ATOM 694 C C . SER A 1 89 ? 0.742 -3.072 14.164 1.00 53.66 89 SER A C 1
ATOM 696 O O . SER A 1 89 ? 0.109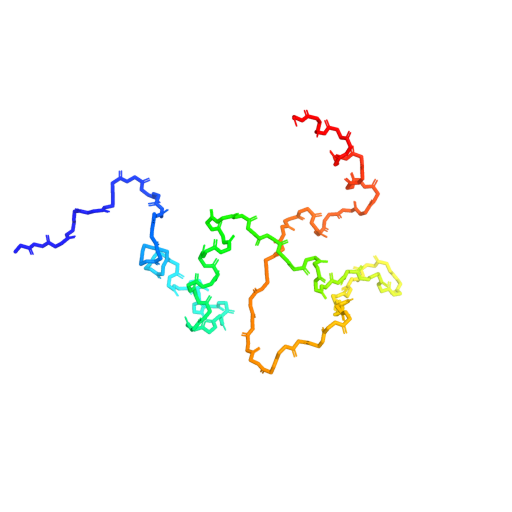 -3.843 14.906 1.00 53.66 89 SER A O 1
ATOM 698 N N . PHE A 1 90 ? 1.848 -2.432 14.573 1.00 50.94 90 PHE A N 1
ATOM 699 C CA . PHE A 1 90 ? 2.472 -2.606 15.886 1.00 50.94 90 PHE A CA 1
ATOM 700 C C . PHE A 1 90 ? 1.968 -1.596 16.929 1.00 50.94 90 PHE A C 1
ATOM 702 O O . PHE A 1 90 ? 1.304 -0.606 16.647 1.00 50.94 90 PHE A O 1
ATOM 709 N N . ARG A 1 91 ? 2.170 -1.960 18.194 1.00 54.44 91 ARG A N 1
ATOM 710 C CA . ARG A 1 91 ? 1.449 -1.459 19.368 1.00 54.44 91 ARG A CA 1
ATOM 711 C C . ARG A 1 91 ? 1.625 0.061 19.558 1.00 54.44 91 ARG A C 1
ATOM 713 O O . ARG A 1 91 ? 2.744 0.536 19.723 1.00 54.44 91 ARG A O 1
ATOM 720 N N . LEU A 1 92 ? 0.513 0.801 19.653 1.00 50.53 92 LEU A N 1
ATOM 721 C CA . LEU A 1 92 ? 0.486 2.245 19.960 1.00 50.53 92 LEU A CA 1
ATOM 722 C C . LEU A 1 92 ? 1.349 2.684 21.173 1.00 50.53 92 LEU A C 1
ATOM 724 O O . LEU A 1 92 ? 1.923 3.768 21.108 1.00 50.53 92 LEU A O 1
ATOM 728 N N . PRO A 1 93 ? 1.502 1.897 22.260 1.00 51.81 93 PRO A N 1
ATOM 729 C CA . PRO A 1 93 ? 2.380 2.270 23.373 1.00 51.81 93 PRO A CA 1
ATOM 730 C C . PRO A 1 93 ? 3.878 2.367 23.030 1.00 51.81 93 PRO A C 1
ATOM 732 O O . PRO A 1 93 ? 4.613 3.038 23.756 1.00 51.81 93 PRO A O 1
ATOM 735 N N . ASP A 1 94 ? 4.336 1.719 21.951 1.00 47.84 94 ASP A N 1
ATOM 736 C CA . ASP A 1 94 ? 5.764 1.593 21.618 1.00 47.84 94 ASP A CA 1
ATOM 737 C C . ASP A 1 94 ? 6.189 2.455 20.415 1.00 47.84 94 ASP A C 1
ATOM 739 O O . ASP A 1 94 ? 7.349 2.863 20.330 1.00 47.84 94 ASP A O 1
ATOM 743 N N . ALA A 1 95 ? 5.254 2.808 19.524 1.00 45.50 95 ALA A N 1
ATOM 744 C CA . ALA A 1 95 ? 5.530 3.591 18.314 1.00 45.50 95 ALA A CA 1
ATOM 745 C C . ALA A 1 95 ? 6.120 4.986 18.618 1.00 45.50 95 ALA A C 1
ATOM 747 O O . ALA A 1 95 ? 7.082 5.420 17.985 1.00 45.50 95 ALA A O 1
ATOM 748 N N . LEU A 1 96 ? 5.612 5.666 19.654 1.00 44.97 96 LEU A N 1
ATOM 749 C CA . LEU A 1 96 ? 6.053 7.021 20.020 1.00 44.97 96 LEU A CA 1
ATOM 750 C C . LEU A 1 96 ? 7.475 7.047 20.612 1.00 44.97 96 LEU A C 1
ATOM 752 O O . LEU A 1 96 ? 8.223 8.006 20.416 1.00 44.97 96 LEU A O 1
ATOM 756 N N . LYS A 1 97 ? 7.882 5.974 21.305 1.00 42.16 97 LYS A N 1
ATOM 757 C CA . LYS A 1 97 ? 9.230 5.846 21.885 1.00 42.16 97 LYS A CA 1
ATOM 758 C C . LYS A 1 97 ? 10.304 5.581 20.830 1.00 42.16 97 LYS A C 1
ATOM 760 O O . LYS A 1 97 ? 11.448 5.965 21.048 1.00 42.16 97 LYS A O 1
ATOM 765 N N . GLN A 1 98 ? 9.953 4.954 19.707 1.00 44.03 98 GLN A N 1
ATOM 766 C CA . GLN A 1 98 ? 10.904 4.647 18.633 1.00 44.03 98 GLN A CA 1
ATOM 767 C C . GLN A 1 98 ? 11.045 5.805 17.634 1.00 44.03 98 GLN A C 1
ATOM 769 O O . GLN A 1 98 ? 12.165 6.125 17.243 1.00 44.03 98 GLN A O 1
ATOM 774 N N . ALA A 1 99 ? 9.954 6.514 17.316 1.00 43.69 99 ALA A N 1
ATOM 775 C CA . ALA A 1 99 ? 9.996 7.700 16.452 1.00 43.69 99 ALA A CA 1
ATOM 776 C C . ALA A 1 99 ? 10.750 8.894 17.080 1.00 43.69 99 ALA A C 1
ATOM 778 O O . ALA A 1 99 ? 11.326 9.712 16.373 1.00 43.69 99 ALA A O 1
ATOM 779 N N . SER A 1 100 ? 10.812 8.970 18.413 1.00 41.69 100 SER A N 1
ATOM 780 C CA . SER A 1 100 ? 11.537 10.030 19.137 1.00 41.69 100 SER A CA 1
ATOM 781 C C . SER A 1 100 ? 13.048 9.768 19.282 1.00 41.69 100 SER A C 1
ATOM 783 O O . SER A 1 100 ? 13.772 10.620 19.797 1.00 41.69 100 SER A O 1
ATOM 785 N N . GLY A 1 101 ? 13.524 8.578 18.891 1.00 42.25 101 GLY A N 1
ATOM 786 C CA . GLY A 1 101 ? 14.912 8.133 19.068 1.00 42.25 101 GLY A CA 1
ATOM 787 C C . GLY A 1 101 ? 15.793 8.234 17.822 1.00 42.25 101 GLY A C 1
ATOM 788 O O . GLY A 1 101 ? 17.009 8.094 17.937 1.00 42.25 101 GLY A O 1
ATOM 789 N N . VAL A 1 102 ? 15.221 8.504 16.647 1.00 38.69 102 VAL A N 1
ATOM 790 C CA . VAL A 1 102 ? 15.988 8.695 15.410 1.00 38.69 102 VAL A CA 1
ATOM 791 C C . VAL A 1 102 ? 16.154 10.190 15.171 1.00 38.69 102 VAL A C 1
ATOM 793 O O . VAL A 1 102 ? 15.383 10.830 14.466 1.00 38.69 102 VAL A O 1
ATOM 796 N N . ARG A 1 103 ? 17.187 10.757 15.799 1.00 35.16 103 ARG A N 1
ATOM 797 C CA . ARG A 1 103 ? 17.890 11.888 15.194 1.00 35.16 103 ARG A CA 1
ATOM 798 C C . ARG A 1 103 ? 18.833 11.314 14.141 1.00 35.16 103 ARG A C 1
ATOM 800 O O . ARG A 1 103 ? 19.776 10.611 14.502 1.00 35.16 103 ARG A O 1
ATOM 807 N N . ALA A 1 104 ? 18.582 11.646 12.884 1.00 36.25 104 ALA A N 1
ATOM 808 C CA . ALA A 1 104 ? 19.602 11.777 11.854 1.00 36.25 104 ALA A CA 1
ATOM 809 C C . ALA A 1 104 ? 19.428 13.165 11.236 1.00 36.25 104 ALA A C 1
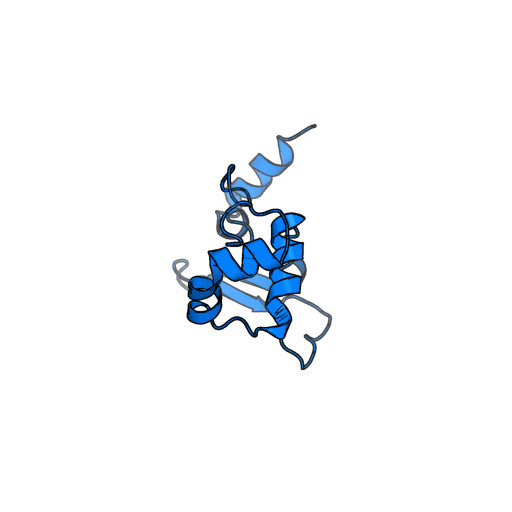ATOM 811 O O . ALA A 1 104 ? 18.262 13.523 10.953 1.00 36.25 104 ALA A O 1
#

pLDDT: mean 76.63, std 18.99, range [35.16, 96.44]

Secondary structure (DSSP, 8-state):
-----S-SS----SHHHHHHHTHHHHHHTT--GGGHHHHHHHHHTT---HHHHEEEEEPTTSS-EEEEE--SSPPPSS-------HHHHS-HHHHHHHHTS---

Foldseek 3Di:
DDPPPDDDDVDDDDLVSVCVVCVVVCVVVVPDPVCSRVVVVCVVVVPQCVVQFWDWDADPPRPDIDIDGPDPDDDDPDDYDGHHDPLRVDDPVCSVVVVVPDDD

Sequence (104 aa):
MSPAAAATDGRIRSYEDFARVHAYLLAAAGVPPSLHERLYRKLADEVFDGGEVFAVESCEGGRQRRFVLASEEPLGKEYDVFLVDHAWSFRLPDALKQASGVRA

Organism: Panicum miliaceum (NCBI:txid4540)

Mean predicted aligned error: 11.46 Å